Protein AF-A0A954H3Z0-F1 (afdb_monomer)

Foldseek 3Di:
DDEDQDPVCLVVLLVVLVPDPAAEAEDEQVCPPDHHDGDRDDPLSHQEYEYAPPHDPVVVVVCVVSNRHYHHDDPPDDDPPDDDDDPD

Nearest PDB structures (foldseek):
  7l6l-assembly1_E  TM=8.859E-01  e=2.497E-03  Escherichia coli K-12
  2k7f-assembly1_A  TM=5.360E-01  e=5.394E-01  Homo sapiens
  7u1a-assembly1_A  TM=5.669E-01  e=9.951E-01  Saccharomyces cerevisiae
  7u1p-assembly1_A  TM=5.831E-01  e=1.398E+00  Saccharomyces cerevisiae
  7tfh-assembly1_A  TM=4.312E-01  e=1.965E+00  Saccharomyces cerevisiae

Solvent-accessible surface area (backbone atoms only — not comparable to full-atom values): 5488 Å² total; per-residue (Å²): 91,43,51,38,76,54,68,86,49,38,64,60,52,42,52,50,58,72,71,43,96,71,38,71,46,80,49,57,36,84,59,65,95,55,81,47,86,30,79,50,47,61,55,84,70,42,49,33,37,39,27,36,81,73,49,52,70,70,56,53,49,55,38,52,78,70,69,32,46,76,46,73,47,68,100,76,70,76,85,81,82,74,75,77,78,78,94,123

Sequence (88 aa):
GLFNSNALLVETERQMIKAADRVTLVADSSKFGQRALSHLCPLDAVHDVVTDDGISDEWKQTLGTRGIRVEFVEAG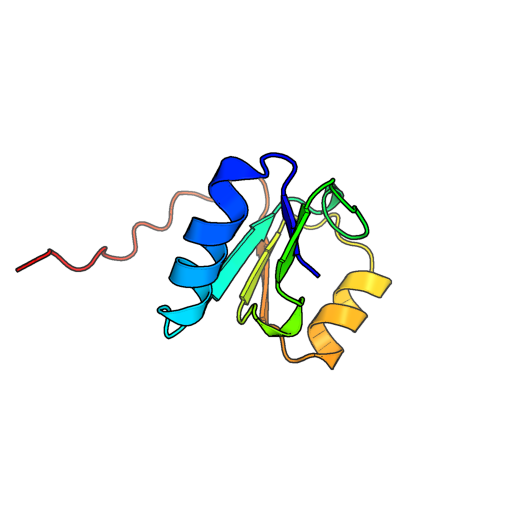AAPLVAGLPSDD

Mean predicted aligned error: 6.65 Å

Radius of gyration: 14.33 Å; Cα contacts (8 Å, |Δi|>4): 113; chains: 1; bounding box: 39×29×34 Å

Secondary structure (DSSP, 8-state):
-EEES-HHHHHHHHHHHHH-S--EEE--GGGTT---SEEEE-GGG-SEEEE-TT--HHHHHHHHHTT-EEEE--TTPPP----PPP--

pLDDT: mean 88.74, std 13.69, range [50.75, 97.5]

Structure (mmCIF, N/CA/C/O backbone):
data_AF-A0A954H3Z0-F1
#
_entry.id   AF-A0A954H3Z0-F1
#
loop_
_atom_site.group_PDB
_atom_site.id
_atom_site.type_symbol
_atom_site.label_atom_id
_atom_site.label_alt_id
_atom_site.label_comp_id
_atom_site.label_asym_id
_atom_site.label_entity_id
_atom_site.label_seq_id
_atom_site.pdbx_PDB_ins_code
_atom_site.Cartn_x
_atom_site.Cartn_y
_atom_site.Cartn_z
_atom_site.occupancy
_atom_site.B_iso_or_equiv
_atom_site.auth_seq_id
_atom_site.auth_comp_id
_atom_site.auth_asym_id
_atom_site.auth_atom_id
_atom_site.pdbx_PDB_model_num
ATOM 1 N N . GLY A 1 1 ? 3.530 -0.922 5.026 1.00 91.62 1 GLY A N 1
ATOM 2 C CA . GLY A 1 1 ? 2.424 -0.072 5.505 1.00 91.62 1 GLY A CA 1
ATOM 3 C C . GLY A 1 1 ? 2.496 1.260 4.799 1.00 91.62 1 GLY A C 1
ATOM 4 O O . GLY A 1 1 ? 3.502 1.519 4.149 1.00 91.62 1 GLY A O 1
ATOM 5 N N . LEU A 1 2 ? 1.455 2.073 4.920 1.00 95.50 2 LEU A N 1
ATOM 6 C CA . LEU A 1 2 ? 1.415 3.437 4.403 1.00 95.50 2 LEU A CA 1
ATOM 7 C C . LEU A 1 2 ? 1.993 4.408 5.434 1.00 95.50 2 LEU A C 1
ATOM 9 O O . LEU A 1 2 ? 1.806 4.230 6.640 1.00 95.50 2 LEU A O 1
ATOM 13 N N . PHE A 1 3 ? 2.698 5.432 4.959 1.00 95.56 3 PHE A N 1
ATOM 14 C CA . PHE A 1 3 ? 3.322 6.449 5.799 1.00 95.56 3 PHE A CA 1
ATOM 15 C C . PHE A 1 3 ? 3.079 7.842 5.219 1.00 95.56 3 PHE A C 1
ATOM 17 O O . PHE A 1 3 ? 3.084 8.013 4.004 1.00 95.56 3 PHE A O 1
ATOM 24 N N . ASN A 1 4 ? 2.928 8.834 6.094 1.00 92.62 4 ASN A N 1
ATOM 25 C CA . ASN A 1 4 ? 2.763 10.240 5.732 1.00 92.62 4 ASN A CA 1
ATOM 26 C C . ASN A 1 4 ? 3.838 11.082 6.447 1.00 92.62 4 ASN A C 1
ATOM 28 O O . ASN A 1 4 ? 4.258 10.760 7.563 1.00 92.62 4 ASN A O 1
ATOM 32 N N . SER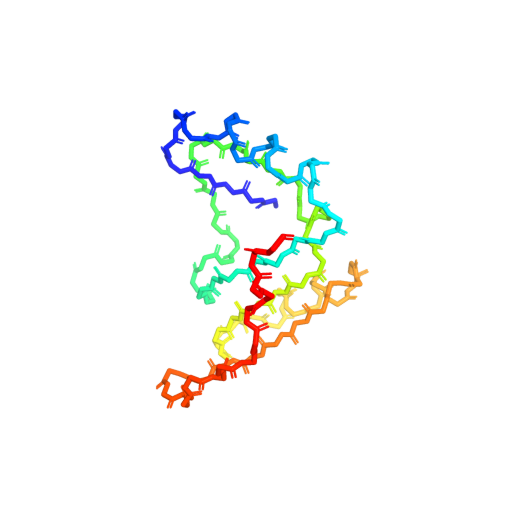 A 1 5 ? 4.330 12.138 5.798 1.00 92.19 5 SER A N 1
ATOM 33 C CA . SER A 1 5 ? 5.260 13.103 6.400 1.00 92.19 5 SER A CA 1
ATOM 34 C C . SER A 1 5 ? 4.541 14.185 7.209 1.00 92.19 5 SER A C 1
ATOM 36 O O . SER A 1 5 ? 5.162 14.820 8.059 1.00 92.19 5 SER A O 1
ATOM 38 N N . ASN A 1 6 ? 3.239 14.376 6.986 1.00 91.12 6 ASN A N 1
ATOM 39 C CA . ASN A 1 6 ? 2.421 15.343 7.698 1.00 91.12 6 ASN A CA 1
ATOM 40 C C . ASN A 1 6 ? 1.650 14.678 8.846 1.00 91.12 6 ASN A C 1
ATOM 42 O O . ASN A 1 6 ? 0.546 14.162 8.672 1.00 91.12 6 ASN A O 1
ATOM 46 N N . ALA A 1 7 ? 2.222 14.741 10.048 1.00 86.69 7 ALA A N 1
ATOM 47 C CA . ALA A 1 7 ? 1.627 14.168 11.253 1.00 86.69 7 ALA A CA 1
ATOM 48 C C . ALA A 1 7 ? 0.240 14.745 11.604 1.00 86.69 7 ALA A C 1
ATOM 50 O O . ALA A 1 7 ? -0.547 14.054 12.246 1.00 86.69 7 ALA A O 1
ATOM 51 N N . LEU A 1 8 ? -0.079 15.975 11.176 1.00 90.50 8 LEU A N 1
ATOM 52 C CA . LEU A 1 8 ? -1.371 16.607 11.468 1.00 90.50 8 LEU A CA 1
ATOM 53 C C . LEU A 1 8 ? -2.528 15.964 10.690 1.00 90.50 8 LEU A C 1
ATOM 55 O O . LEU A 1 8 ? -3.665 16.020 11.148 1.00 90.50 8 LEU A O 1
ATOM 59 N N . LEU A 1 9 ? -2.250 15.347 9.536 1.00 91.88 9 LEU A N 1
ATOM 60 C CA . LEU A 1 9 ? -3.274 14.724 8.687 1.00 91.88 9 LEU A CA 1
ATOM 61 C C . LEU A 1 9 ? -3.548 13.262 9.050 1.00 91.88 9 LEU A C 1
ATOM 63 O O . LEU A 1 9 ? -4.653 12.773 8.831 1.00 91.88 9 LEU A O 1
ATOM 67 N N . VAL A 1 10 ? -2.568 12.577 9.641 1.00 94.50 10 VAL A N 1
ATOM 68 C CA . VAL A 1 10 ? -2.588 11.118 9.839 1.00 94.50 10 VAL A CA 1
ATOM 69 C C . VAL A 1 10 ? -3.803 10.638 10.620 1.00 94.50 10 VAL A C 1
ATOM 71 O O . VAL A 1 10 ? -4.363 9.596 10.292 1.00 94.50 10 VAL A O 1
ATOM 74 N N . GLU A 1 11 ? -4.216 11.362 11.662 1.00 93.50 11 GLU A N 1
ATOM 75 C CA . GLU A 1 11 ? -5.368 10.925 12.453 1.00 93.50 11 GLU A CA 1
ATOM 76 C C . GLU A 1 11 ? -6.663 11.021 11.645 1.00 93.50 11 GLU A C 1
ATOM 78 O O . GLU A 1 11 ? -7.428 10.061 11.607 1.00 93.50 11 GLU A O 1
ATOM 83 N N . THR A 1 12 ? -6.867 12.117 10.916 1.00 95.94 12 THR A N 1
ATOM 84 C CA . THR A 1 12 ? -8.014 12.278 10.016 1.00 95.94 12 THR A CA 1
ATOM 85 C C . THR A 1 12 ? -8.021 11.205 8.929 1.00 95.94 12 THR A C 1
ATOM 87 O O . THR A 1 12 ? -9.033 10.536 8.736 1.00 95.94 12 THR A O 1
ATOM 90 N N . GLU A 1 13 ? -6.883 10.962 8.275 1.00 96.19 13 GLU A N 1
ATOM 91 C CA . GLU A 1 13 ? -6.747 9.932 7.238 1.00 96.19 13 GLU A CA 1
ATOM 92 C C . GLU A 1 13 ? -7.053 8.526 7.781 1.00 96.19 13 GLU A C 1
ATOM 94 O O . GLU A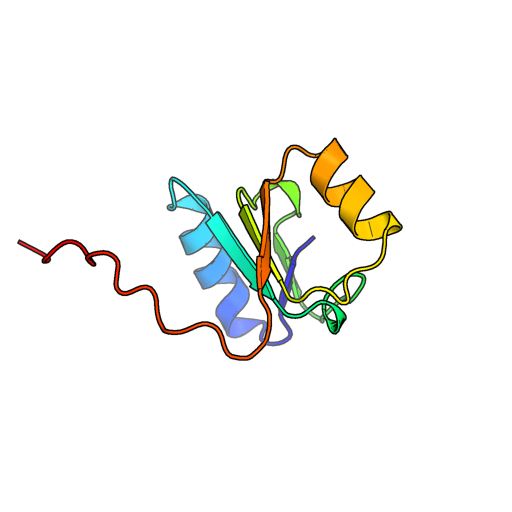 1 13 ? -7.716 7.732 7.116 1.00 96.19 13 GLU A O 1
ATOM 99 N N . ARG A 1 14 ? -6.647 8.208 9.020 1.00 96.38 14 ARG A N 1
ATOM 100 C CA . ARG A 1 14 ? -7.013 6.936 9.669 1.00 96.38 14 ARG A CA 1
ATOM 101 C C . ARG A 1 14 ? -8.511 6.800 9.874 1.00 96.38 14 ARG A C 1
ATOM 103 O O . ARG A 1 14 ? -9.033 5.700 9.708 1.00 96.38 14 ARG A O 1
ATOM 110 N N . GLN A 1 15 ? -9.191 7.872 10.269 1.00 96.81 15 GLN A N 1
ATOM 111 C CA . GLN A 1 15 ? -10.644 7.838 10.429 1.00 96.81 15 GLN A CA 1
ATOM 112 C C . GLN A 1 15 ? -11.340 7.683 9.073 1.00 96.81 15 GLN A C 1
ATOM 114 O O . GLN A 1 15 ? -12.264 6.883 8.967 1.00 96.81 15 GLN A O 1
ATOM 119 N N . MET A 1 16 ? -10.837 8.341 8.022 1.00 96.88 16 MET A N 1
ATOM 120 C CA . MET A 1 16 ? -11.327 8.152 6.651 1.00 96.88 16 MET A CA 1
ATOM 121 C C . MET A 1 16 ? -11.171 6.699 6.187 1.00 96.88 16 MET A C 1
ATOM 123 O O . MET A 1 16 ? -12.125 6.112 5.692 1.00 96.88 16 MET A O 1
ATOM 127 N N . ILE A 1 17 ? -10.002 6.089 6.413 1.00 96.75 17 ILE A N 1
ATOM 128 C CA . ILE A 1 17 ? -9.743 4.680 6.074 1.00 96.75 17 ILE A CA 1
ATOM 129 C C . ILE A 1 17 ? -10.699 3.744 6.821 1.00 96.75 17 ILE A C 1
ATOM 131 O O . ILE A 1 17 ? -11.217 2.808 6.226 1.00 96.75 17 ILE A O 1
ATOM 135 N N . LYS A 1 18 ? -10.944 3.984 8.116 1.00 96.38 18 LYS A N 1
ATOM 136 C CA . LYS A 1 18 ? -11.854 3.155 8.927 1.00 96.38 18 LYS A CA 1
ATOM 137 C C . LYS A 1 18 ? -13.316 3.268 8.500 1.00 96.38 18 LYS A C 1
ATOM 139 O O . LYS A 1 18 ? -14.062 2.316 8.695 1.00 96.38 18 LYS A O 1
ATOM 144 N N . ALA A 1 19 ? -13.724 4.432 8.004 1.00 97.50 19 ALA A N 1
ATOM 145 C CA . ALA A 1 19 ? -15.096 4.691 7.583 1.00 97.50 19 ALA A CA 1
ATOM 146 C C . ALA A 1 19 ? -15.383 4.233 6.144 1.00 97.50 19 ALA A C 1
ATOM 148 O O . ALA A 1 19 ? -16.544 4.164 5.756 1.00 97.50 19 ALA A O 1
ATOM 149 N N . ALA A 1 20 ? -14.348 3.956 5.349 1.00 97.06 20 ALA A N 1
ATOM 150 C CA . ALA A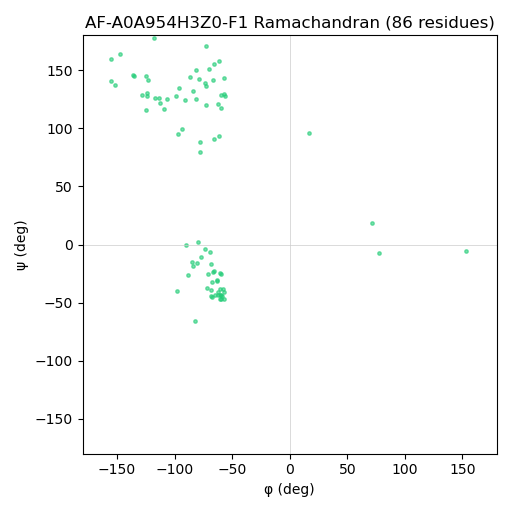 1 20 ? -14.498 3.580 3.953 1.00 97.06 20 ALA A CA 1
ATOM 151 C C . ALA A 1 20 ? -14.776 2.078 3.796 1.00 97.06 20 ALA A C 1
ATOM 153 O O . ALA A 1 20 ? -14.027 1.245 4.301 1.00 97.06 20 ALA A O 1
ATOM 154 N N . ASP A 1 21 ? -15.784 1.734 2.990 1.00 97.00 21 ASP A N 1
ATOM 155 C CA . ASP A 1 21 ? -16.030 0.346 2.570 1.00 97.00 21 ASP A CA 1
ATOM 156 C C . ASP A 1 21 ? -14.908 -0.199 1.672 1.00 97.00 21 ASP A C 1
ATOM 158 O O . ASP A 1 21 ? -14.724 -1.408 1.537 1.00 97.00 21 ASP A O 1
ATOM 162 N N . ARG A 1 22 ? -14.173 0.701 1.009 1.00 95.69 22 ARG A N 1
ATOM 163 C CA . ARG A 1 22 ? -13.109 0.366 0.066 1.00 95.69 22 ARG A CA 1
ATOM 164 C C . ARG A 1 22 ? -12.057 1.467 0.026 1.00 95.69 22 ARG A C 1
ATOM 166 O O . ARG A 1 22 ? -12.375 2.649 -0.025 1.00 95.69 22 ARG A O 1
ATOM 173 N N . VAL A 1 23 ? -10.792 1.061 0.005 1.00 97.12 23 VAL A N 1
ATOM 174 C CA . VA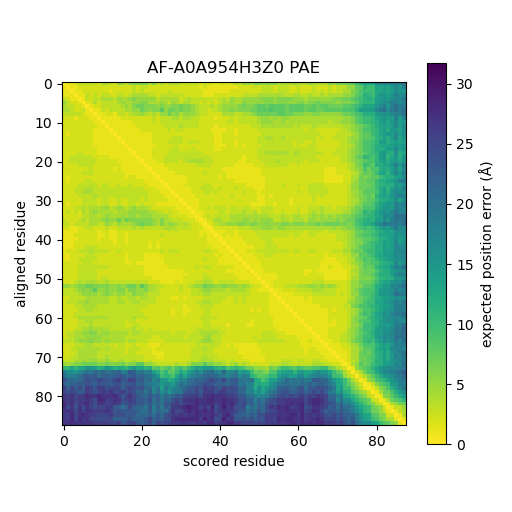L A 1 23 ? -9.621 1.947 0.052 1.00 97.12 23 VAL A CA 1
ATOM 175 C C . VAL A 1 23 ? -8.727 1.654 -1.145 1.00 97.12 23 VAL A C 1
ATOM 177 O O . VAL A 1 23 ? -8.156 0.565 -1.233 1.00 97.12 23 VAL A O 1
ATOM 180 N N . THR A 1 24 ? -8.582 2.640 -2.028 1.00 96.81 24 THR A N 1
ATOM 181 C CA . THR A 1 24 ? -7.684 2.587 -3.189 1.00 96.81 24 THR A CA 1
ATOM 182 C C . THR A 1 24 ? -6.468 3.474 -2.943 1.00 96.81 24 THR A C 1
ATOM 184 O O . THR A 1 24 ? -6.610 4.664 -2.667 1.00 96.81 24 THR A O 1
ATOM 187 N N . LEU A 1 25 ? -5.269 2.907 -3.056 1.00 96.25 25 LEU A N 1
ATOM 188 C CA . LEU A 1 25 ? -4.010 3.640 -3.022 1.00 96.25 25 LEU A CA 1
ATOM 189 C C . LEU A 1 25 ? -3.614 4.044 -4.439 1.00 96.25 25 LEU A C 1
ATOM 191 O O . LEU A 1 25 ? -3.422 3.183 -5.288 1.00 96.25 25 LEU A O 1
ATOM 195 N N . VAL A 1 26 ? -3.405 5.335 -4.667 1.00 95.50 26 VAL A N 1
ATOM 196 C CA . VAL A 1 26 ? -2.782 5.834 -5.897 1.00 95.50 26 VAL A CA 1
ATOM 197 C C . VAL A 1 26 ? -1.392 6.344 -5.546 1.00 95.50 26 VAL A C 1
ATOM 199 O O . VAL A 1 26 ? -1.261 7.266 -4.739 1.00 95.50 26 VAL A O 1
ATOM 202 N N . ALA A 1 27 ? -0.354 5.721 -6.098 1.00 93.56 27 ALA A N 1
ATOM 203 C CA . ALA A 1 27 ? 1.029 6.096 -5.827 1.00 93.56 27 ALA A CA 1
ATOM 204 C C . ALA A 1 27 ? 1.953 5.677 -6.971 1.00 93.56 27 ALA A C 1
ATOM 206 O O . ALA A 1 27 ? 1.826 4.577 -7.501 1.00 93.56 27 ALA A O 1
ATOM 207 N N . ASP A 1 28 ? 2.922 6.526 -7.306 1.00 94.12 28 ASP A N 1
ATOM 208 C CA . ASP A 1 28 ? 3.997 6.156 -8.223 1.00 94.12 28 ASP A CA 1
ATOM 209 C C . ASP A 1 28 ? 4.894 5.054 -7.620 1.00 94.12 28 ASP A C 1
ATOM 211 O O . ASP A 1 28 ? 4.983 4.885 -6.394 1.00 94.12 28 ASP A O 1
ATOM 215 N N . SER A 1 29 ? 5.564 4.292 -8.480 1.00 95.06 29 SER A N 1
ATOM 216 C CA . SER A 1 29 ? 6.393 3.149 -8.094 1.00 95.06 29 SER A CA 1
ATOM 217 C C . SER A 1 29 ? 7.553 3.525 -7.167 1.00 95.06 29 SER A C 1
ATOM 219 O O . SER A 1 29 ? 7.985 2.706 -6.350 1.00 95.06 29 SER A O 1
ATOM 221 N N . SER A 1 30 ? 8.018 4.780 -7.202 1.00 94.56 30 SER A N 1
ATOM 222 C CA . SER A 1 30 ? 9.105 5.256 -6.338 1.00 94.56 30 SER A CA 1
ATOM 223 C C . SER A 1 30 ? 8.708 5.336 -4.856 1.00 94.56 30 SER A C 1
ATOM 225 O O . SER A 1 30 ? 9.579 5.391 -3.983 1.00 94.56 30 SER A O 1
ATOM 227 N N . LYS A 1 31 ? 7.404 5.310 -4.538 1.00 94.19 31 LYS A N 1
ATOM 228 C CA . LYS A 1 31 ? 6.891 5.334 -3.155 1.00 94.19 31 LYS A CA 1
ATOM 229 C C . LYS A 1 31 ? 6.925 3.978 -2.457 1.00 94.19 31 LYS A C 1
ATOM 231 O O . LYS A 1 31 ? 6.832 3.925 -1.228 1.00 94.19 31 LYS A O 1
ATOM 236 N N . PHE A 1 32 ? 7.075 2.883 -3.192 1.00 95.00 32 PHE A N 1
ATOM 237 C CA . PHE A 1 32 ? 7.109 1.548 -2.604 1.00 95.00 32 PHE A CA 1
ATOM 238 C C . PHE A 1 32 ? 8.437 1.307 -1.875 1.00 95.00 32 PHE A C 1
ATOM 240 O O . PHE A 1 32 ? 9.505 1.735 -2.306 1.00 95.00 32 PHE A O 1
ATOM 247 N N . GLY A 1 33 ? 8.373 0.664 -0.705 1.00 93.56 33 GLY A N 1
ATOM 248 C CA . GLY A 1 33 ? 9.536 0.475 0.176 1.00 93.56 33 GLY A CA 1
ATOM 249 C C . GLY A 1 33 ? 9.929 1.703 0.998 1.00 93.56 33 GLY A C 1
ATOM 250 O O . GLY A 1 33 ? 10.754 1.586 1.904 1.00 93.56 33 GLY A O 1
ATOM 251 N N . GLN A 1 34 ? 9.312 2.858 0.748 1.00 93.44 34 GLN A N 1
ATOM 252 C CA . GLN A 1 34 ? 9.620 4.083 1.471 1.00 93.44 34 GLN A CA 1
ATOM 253 C C . GLN A 1 34 ? 8.902 4.144 2.819 1.00 93.44 34 GLN A C 1
ATOM 255 O O . GLN A 1 34 ? 7.803 3.617 3.016 1.00 93.44 34 GLN A O 1
ATOM 260 N N . ARG A 1 35 ? 9.536 4.828 3.771 1.00 93.06 35 ARG A N 1
ATOM 261 C CA . ARG A 1 35 ? 8.969 5.138 5.086 1.00 93.06 35 ARG A CA 1
ATOM 262 C C . ARG A 1 35 ? 8.998 6.646 5.282 1.00 93.06 35 ARG A C 1
ATOM 264 O O . ARG A 1 35 ? 9.969 7.299 4.916 1.00 93.06 35 ARG A O 1
ATOM 271 N N . ALA A 1 36 ? 7.951 7.178 5.898 1.00 91.12 36 ALA A N 1
ATOM 272 C CA . ALA A 1 36 ? 7.890 8.566 6.342 1.00 91.12 36 ALA A CA 1
ATOM 273 C C . ALA A 1 36 ? 7.731 8.629 7.868 1.00 91.12 36 ALA A C 1
ATOM 275 O O . ALA A 1 36 ? 7.655 7.597 8.541 1.00 91.12 36 ALA A O 1
ATOM 276 N N . LEU A 1 37 ? 7.709 9.849 8.407 1.00 91.81 37 LEU 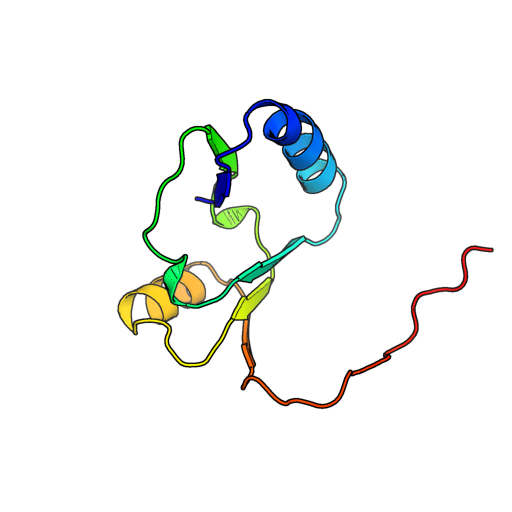A N 1
ATOM 277 C CA . LEU A 1 37 ? 7.746 10.109 9.846 1.00 91.81 37 LEU A CA 1
ATOM 278 C C . LEU A 1 37 ? 6.593 9.440 10.605 1.00 91.81 37 LEU A C 1
ATOM 280 O O . LEU A 1 37 ? 6.788 8.940 11.712 1.00 91.81 37 LEU A O 1
ATOM 284 N N . SER A 1 38 ? 5.398 9.417 10.018 1.00 94.00 38 SER A N 1
ATOM 285 C CA . SER A 1 38 ? 4.197 8.915 10.674 1.00 94.00 38 SER A CA 1
ATOM 286 C C . SER A 1 38 ? 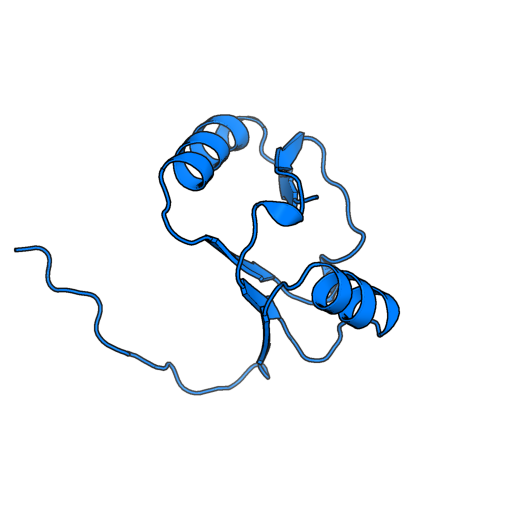3.640 7.696 9.953 1.00 94.00 38 SER A C 1
ATOM 288 O O . SER A 1 38 ? 3.369 7.727 8.755 1.00 94.00 38 SER A O 1
ATOM 290 N N . HIS A 1 39 ? 3.445 6.607 10.696 1.00 95.19 39 HIS A N 1
ATOM 291 C CA . HIS A 1 39 ? 2.765 5.417 10.192 1.00 95.19 39 HIS A CA 1
ATOM 292 C C . HIS A 1 39 ? 1.268 5.699 10.055 1.00 95.19 39 HIS A C 1
ATOM 294 O O . HIS A 1 39 ? 0.615 5.993 11.054 1.00 95.19 39 HIS A O 1
ATOM 300 N N . LEU A 1 40 ? 0.718 5.590 8.849 1.00 95.81 40 LEU A N 1
ATOM 301 C CA . LEU A 1 40 ? -0.700 5.814 8.589 1.00 95.81 40 LEU A CA 1
ATOM 302 C C . LEU A 1 40 ? -1.509 4.555 8.925 1.00 95.81 40 LEU A C 1
ATOM 304 O O . LEU A 1 40 ? -2.262 4.547 9.901 1.00 95.81 40 LEU A O 1
ATOM 308 N N . CYS A 1 41 ? -1.294 3.474 8.175 1.00 96.12 41 CYS A N 1
ATOM 309 C CA . CYS A 1 41 ? -2.017 2.208 8.309 1.00 96.12 41 CYS A CA 1
ATOM 310 C C . CYS A 1 41 ? -1.181 1.025 7.767 1.00 96.12 41 CYS A C 1
ATOM 312 O O . CYS A 1 41 ? -0.228 1.229 7.004 1.00 96.12 41 CYS A O 1
ATOM 314 N N . PRO A 1 42 ? -1.483 -0.228 8.164 1.00 95.88 42 PRO A N 1
ATOM 315 C CA . PRO A 1 42 ? -0.876 -1.397 7.533 1.00 95.88 42 PRO A CA 1
ATOM 316 C C . PRO A 1 42 ? -1.235 -1.454 6.042 1.00 95.88 42 PRO A C 1
ATOM 318 O O . PRO A 1 42 ? -2.231 -0.886 5.609 1.00 95.88 42 PRO A O 1
ATOM 321 N N . LEU A 1 43 ? -0.424 -2.163 5.253 1.00 95.50 43 LEU A N 1
ATOM 322 C CA . LEU A 1 43 ? -0.686 -2.311 3.816 1.00 95.50 43 LEU A CA 1
ATOM 323 C C . LEU A 1 43 ? -2.010 -3.046 3.552 1.00 95.50 43 LEU A C 1
ATOM 325 O O . LEU A 1 43 ? -2.699 -2.728 2.596 1.00 95.50 43 LEU A O 1
ATOM 329 N N . ASP A 1 44 ? -2.393 -3.951 4.453 1.00 94.44 44 ASP A N 1
ATOM 330 C CA . ASP A 1 44 ? -3.619 -4.755 4.360 1.00 94.44 44 ASP A CA 1
ATOM 331 C C . ASP A 1 44 ? -4.907 -3.933 4.548 1.00 94.44 44 ASP A C 1
ATOM 333 O O . ASP A 1 44 ? -6.000 -4.457 4.377 1.00 94.44 44 ASP A O 1
ATOM 337 N N . ALA A 1 45 ? -4.800 -2.645 4.897 1.00 96.00 45 ALA A N 1
ATOM 338 C CA . ALA A 1 45 ? -5.939 -1.726 4.877 1.00 96.00 45 ALA A CA 1
ATOM 339 C C . ALA A 1 45 ? -6.301 -1.257 3.451 1.00 96.00 45 ALA A C 1
ATOM 341 O O . ALA A 1 45 ? -7.331 -0.614 3.261 1.00 96.00 45 ALA A O 1
ATOM 342 N N . VAL A 1 46 ? -5.448 -1.532 2.458 1.00 96.69 46 VAL A N 1
ATOM 343 C CA . VAL A 1 46 ? -5.640 -1.162 1.051 1.00 96.69 46 VAL A CA 1
ATOM 344 C C . VAL A 1 46 ? -6.251 -2.333 0.291 1.00 96.69 46 VAL A C 1
ATOM 346 O O . VAL A 1 46 ? -5.796 -3.465 0.413 1.00 96.69 46 VAL A O 1
ATOM 349 N N . HIS A 1 47 ? -7.257 -2.041 -0.528 1.00 96.81 47 HIS A N 1
ATOM 350 C CA . HIS A 1 47 ? -7.965 -3.027 -1.345 1.00 96.81 47 HIS A CA 1
ATOM 351 C C . HIS A 1 47 ? -7.423 -3.047 -2.777 1.00 96.81 47 HIS A C 1
ATOM 353 O O . HIS A 1 47 ? -7.262 -4.106 -3.386 1.00 96.81 47 HIS A O 1
ATOM 359 N N . ASP A 1 48 ? -7.127 -1.860 -3.305 1.00 97.06 48 ASP A N 1
ATOM 360 C CA . ASP A 1 48 ? -6.692 -1.654 -4.678 1.00 97.06 48 ASP A CA 1
ATOM 361 C C . ASP A 1 48 ? -5.510 -0.685 -4.719 1.00 97.06 48 ASP A C 1
ATOM 363 O O . ASP A 1 48 ? -5.443 0.264 -3.938 1.00 97.06 48 ASP A O 1
ATOM 367 N N . VAL A 1 49 ? -4.583 -0.909 -5.641 1.00 96.81 49 VAL A N 1
ATOM 368 C CA . VAL A 1 49 ? -3.422 -0.058 -5.895 1.00 96.81 49 VAL A CA 1
ATOM 369 C C . VAL A 1 49 ? -3.434 0.348 -7.358 1.00 96.81 49 VAL A C 1
ATOM 371 O O . VAL A 1 49 ? -3.520 -0.507 -8.231 1.00 96.81 49 VAL A O 1
ATOM 374 N N . VAL A 1 50 ? -3.291 1.641 -7.617 1.00 96.06 50 VAL A N 1
ATOM 375 C CA . VAL A 1 50 ? -3.035 2.200 -8.943 1.00 96.06 50 VAL A CA 1
ATOM 376 C C . VAL A 1 50 ? -1.632 2.790 -8.924 1.00 96.06 50 VAL A C 1
ATOM 378 O O . VAL A 1 50 ? -1.325 3.643 -8.086 1.00 96.06 50 VAL A O 1
ATOM 381 N N . THR A 1 51 ? -0.765 2.313 -9.809 1.00 95.56 51 THR A N 1
ATOM 382 C CA . THR A 1 51 ? 0.646 2.714 -9.853 1.00 95.56 51 THR A CA 1
ATOM 383 C C . THR A 1 51 ? 1.176 2.713 -11.282 1.00 95.56 51 THR A C 1
ATOM 385 O O . THR A 1 51 ? 0.537 2.165 -12.175 1.00 95.56 51 THR A O 1
ATOM 388 N N . ASP A 1 52 ? 2.315 3.354 -11.525 1.00 93.94 52 ASP A N 1
ATOM 389 C CA . ASP A 1 52 ? 2.997 3.240 -12.815 1.00 93.94 52 ASP A CA 1
ATOM 390 C C . ASP A 1 52 ? 3.663 1.863 -12.988 1.00 93.94 52 ASP A C 1
ATOM 392 O O . ASP A 1 52 ? 3.736 1.041 -12.071 1.00 93.94 52 ASP A O 1
ATOM 396 N N . ASP A 1 53 ? 4.143 1.587 -14.194 1.00 89.62 53 ASP A N 1
ATOM 397 C CA . ASP A 1 53 ? 4.748 0.314 -14.581 1.00 89.62 53 ASP A CA 1
ATOM 398 C C . ASP A 1 53 ? 6.159 0.079 -14.000 1.00 89.62 53 ASP A C 1
ATOM 400 O O . ASP A 1 53 ? 6.708 -1.018 -14.138 1.00 89.62 53 ASP A O 1
ATOM 404 N N . GLY A 1 54 ? 6.726 1.054 -13.280 1.00 92.88 54 GLY A N 1
ATOM 405 C CA . GLY A 1 54 ? 8.067 1.000 -12.694 1.00 92.88 54 GLY A CA 1
ATOM 406 C C . GLY A 1 54 ? 8.195 0.208 -11.387 1.00 92.88 54 GLY A C 1
ATOM 407 O O . GLY A 1 54 ? 9.282 0.158 -10.804 1.00 92.88 54 GLY A O 1
ATOM 408 N N . ILE A 1 55 ? 7.120 -0.407 -10.880 1.00 94.31 55 ILE A N 1
ATOM 409 C CA . ILE A 1 55 ? 7.159 -1.141 -9.605 1.00 94.31 55 ILE A CA 1
ATOM 410 C C . ILE A 1 55 ? 8.053 -2.395 -9.695 1.00 94.31 55 ILE A C 1
ATOM 412 O O . ILE A 1 55 ? 8.036 -3.130 -10.687 1.00 94.31 55 ILE A O 1
ATOM 416 N N . SER A 1 56 ? 8.808 -2.690 -8.630 1.00 95.12 56 SER A N 1
ATOM 417 C CA . SER A 1 56 ? 9.665 -3.882 -8.590 1.00 95.12 56 SER A CA 1
ATOM 418 C C . SER A 1 56 ? 8.856 -5.180 -8.508 1.00 95.12 56 SER A C 1
ATOM 420 O O . SER A 1 56 ? 7.773 -5.224 -7.922 1.00 95.12 56 SER A O 1
ATOM 422 N N . ASP A 1 57 ? 9.409 -6.275 -9.035 1.00 95.31 57 ASP A N 1
ATOM 423 C CA . ASP A 1 57 ? 8.745 -7.587 -9.000 1.00 95.31 57 ASP A CA 1
ATOM 424 C C . ASP A 1 57 ? 8.538 -8.115 -7.570 1.00 95.31 57 ASP A C 1
ATOM 426 O O . ASP A 1 57 ? 7.528 -8.759 -7.290 1.00 95.31 57 ASP A O 1
ATOM 430 N N . GLU A 1 58 ? 9.435 -7.772 -6.639 1.00 96.44 58 GLU A N 1
ATOM 431 C CA . GLU A 1 58 ? 9.266 -8.049 -5.206 1.00 96.44 58 GLU A CA 1
ATOM 432 C C . GLU A 1 58 ? 7.988 -7.396 -4.657 1.00 96.44 58 GLU A C 1
ATOM 434 O O . GLU A 1 58 ? 7.206 -8.024 -3.935 1.00 96.44 58 GLU A O 1
ATOM 439 N N . TRP A 1 59 ? 7.735 -6.139 -5.029 1.00 95.62 59 TRP A N 1
ATOM 440 C CA . TRP A 1 59 ? 6.530 -5.432 -4.616 1.00 95.62 59 TRP A CA 1
ATOM 441 C C . TRP A 1 59 ? 5.281 -5.959 -5.321 1.00 95.62 59 TRP A C 1
ATOM 443 O O . TRP A 1 59 ? 4.260 -6.129 -4.653 1.00 95.62 59 TRP A O 1
ATOM 453 N N . LYS A 1 60 ? 5.357 -6.326 -6.609 1.00 94.88 60 LYS A N 1
ATOM 454 C CA . LYS A 1 60 ? 4.253 -7.016 -7.310 1.00 94.88 60 LYS A CA 1
ATOM 455 C C . LYS A 1 60 ? 3.868 -8.307 -6.591 1.00 94.88 60 LYS A C 1
ATOM 457 O O . LYS A 1 60 ? 2.689 -8.544 -6.333 1.00 94.88 60 LYS A O 1
ATOM 462 N N . GLN A 1 61 ? 4.856 -9.118 -6.212 1.00 95.94 61 GLN A N 1
ATOM 463 C CA . GLN A 1 61 ? 4.630 -10.357 -5.473 1.00 95.94 61 GLN A CA 1
ATOM 464 C C . GLN A 1 61 ? 4.048 -10.083 -4.082 1.00 95.94 61 GLN A C 1
ATOM 466 O O . GLN A 1 61 ? 3.097 -10.743 -3.664 1.00 95.94 61 GLN A O 1
ATOM 471 N N . THR A 1 62 ? 4.569 -9.083 -3.373 1.00 95.44 62 THR A N 1
ATOM 472 C CA . THR A 1 62 ? 4.067 -8.687 -2.051 1.00 95.44 62 THR A CA 1
ATOM 473 C C . THR A 1 62 ? 2.600 -8.256 -2.102 1.00 95.44 62 THR A C 1
ATOM 475 O O . THR A 1 62 ? 1.817 -8.663 -1.247 1.00 95.44 62 THR A O 1
ATOM 478 N N . LEU A 1 63 ? 2.207 -7.465 -3.102 1.00 95.00 63 LEU A N 1
ATOM 479 C CA . LEU A 1 63 ? 0.817 -7.042 -3.292 1.00 95.00 63 LEU A CA 1
ATOM 480 C C . LEU A 1 63 ? -0.075 -8.231 -3.675 1.00 95.00 63 LEU A C 1
ATOM 482 O O . LEU A 1 63 ? -1.122 -8.438 -3.060 1.00 95.00 63 LEU A O 1
ATOM 486 N N . GLY A 1 64 ? 0.382 -9.067 -4.613 1.00 94.12 64 GLY A N 1
ATOM 487 C CA . GLY A 1 64 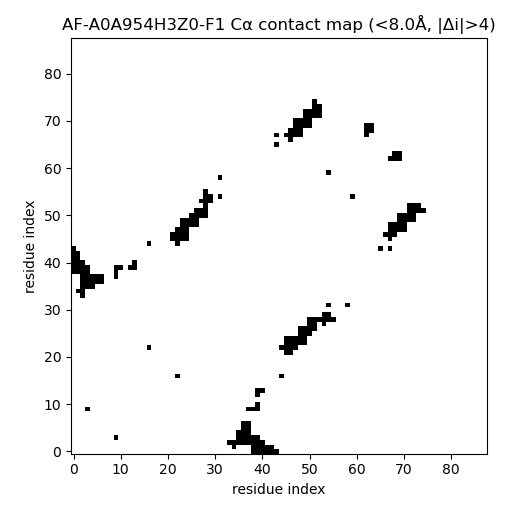? -0.354 -10.248 -5.065 1.00 94.12 64 GLY A CA 1
ATOM 488 C C . GLY A 1 64 ? -0.586 -11.283 -3.960 1.00 94.12 64 GLY A C 1
ATOM 489 O O . GLY A 1 64 ? -1.699 -11.776 -3.799 1.00 94.12 64 GLY A O 1
ATOM 490 N N . THR A 1 65 ? 0.427 -11.571 -3.138 1.00 96.19 65 THR A N 1
ATOM 491 C CA . THR A 1 65 ? 0.301 -12.506 -1.999 1.00 96.19 65 THR A CA 1
ATOM 492 C C . THR A 1 65 ? -0.650 -12.015 -0.907 1.00 96.19 65 THR A C 1
ATOM 494 O O . THR A 1 65 ? -1.198 -12.829 -0.168 1.00 96.19 65 THR A O 1
ATOM 497 N N . ARG A 1 66 ? -0.881 -10.701 -0.821 1.00 94.94 66 ARG A N 1
ATOM 498 C CA . ARG A 1 66 ? -1.832 -10.076 0.112 1.00 94.94 66 ARG A CA 1
ATOM 499 C C . ARG A 1 66 ? -3.240 -9.930 -0.466 1.00 94.94 66 ARG A C 1
ATOM 501 O O . ARG A 1 66 ? -4.123 -9.439 0.226 1.00 94.94 66 ARG A O 1
ATOM 508 N N . GLY A 1 67 ? -3.462 -10.350 -1.714 1.00 94.88 67 GLY A N 1
ATOM 509 C CA . GLY A 1 67 ? -4.758 -10.235 -2.385 1.00 94.88 67 GLY A CA 1
ATOM 510 C C . GLY A 1 67 ? -5.135 -8.803 -2.774 1.00 94.88 67 GLY A C 1
ATOM 511 O O . GLY A 1 67 ? -6.307 -8.533 -3.025 1.00 94.88 67 GLY A O 1
ATOM 512 N N . ILE A 1 68 ? -4.162 -7.889 -2.829 1.00 96.62 68 ILE A N 1
ATOM 513 C CA . ILE A 1 68 ? -4.384 -6.496 -3.220 1.00 96.62 68 ILE A CA 1
ATOM 514 C C . ILE A 1 68 ? -4.426 -6.430 -4.747 1.00 96.62 68 ILE A C 1
ATOM 516 O O . ILE A 1 68 ? -3.490 -6.876 -5.416 1.00 96.62 68 ILE A O 1
ATOM 520 N N . ARG A 1 69 ? -5.507 -5.881 -5.312 1.00 95.31 69 ARG A N 1
ATOM 521 C CA . ARG A 1 69 ? -5.610 -5.689 -6.768 1.00 95.31 69 ARG A CA 1
ATOM 522 C C . ARG A 1 69 ? -4.687 -4.558 -7.200 1.00 95.31 69 ARG A C 1
ATOM 524 O O . ARG A 1 69 ? -4.654 -3.524 -6.544 1.00 95.31 69 ARG A O 1
ATOM 531 N N . VAL A 1 70 ? -3.958 -4.746 -8.296 1.00 95.06 70 VAL A N 1
ATOM 532 C CA . VAL A 1 70 ? -3.016 -3.745 -8.810 1.00 95.06 70 VAL A CA 1
ATOM 533 C C . VAL A 1 70 ? -3.364 -3.408 -10.252 1.00 95.06 70 VAL A C 1
ATOM 535 O O . VAL A 1 70 ? -3.493 -4.307 -11.082 1.00 95.06 70 VAL A O 1
ATOM 538 N N . GLU A 1 71 ? -3.503 -2.119 -10.532 1.00 94.56 71 GLU A N 1
ATOM 539 C CA . GLU A 1 71 ? -3.685 -1.548 -11.861 1.00 94.56 71 GLU A CA 1
ATOM 540 C C . GLU A 1 71 ? -2.451 -0.715 -12.223 1.00 94.56 71 GLU A C 1
ATOM 542 O O . GLU A 1 71 ? -2.035 0.162 -11.461 1.00 94.56 71 GLU A O 1
ATOM 547 N N . PHE A 1 72 ? -1.858 -1.016 -13.379 1.00 93.06 72 PHE A N 1
ATOM 548 C CA . PHE A 1 72 ? -0.696 -0.304 -13.904 1.00 93.06 72 PHE A CA 1
ATOM 549 C C . PHE A 1 72 ? -1.133 0.730 -14.936 1.00 93.06 72 PHE A C 1
ATOM 551 O O . PHE A 1 72 ? -1.854 0.386 -15.873 1.00 93.06 72 PHE A O 1
ATOM 558 N N . VAL A 1 73 ? -0.698 1.979 -14.770 1.00 90.56 73 VAL A N 1
ATOM 559 C CA . VAL A 1 73 ? -1.112 3.101 -15.621 1.00 90.56 73 VAL A CA 1
ATOM 560 C C . VAL A 1 73 ? 0.106 3.845 -16.158 1.00 90.56 73 VAL A C 1
ATOM 562 O O . VAL A 1 73 ? 0.968 4.276 -15.398 1.00 90.56 73 VAL A O 1
ATOM 565 N N . GLU A 1 74 ? 0.149 4.052 -17.473 1.00 82.00 74 GLU A N 1
ATOM 566 C CA . GLU A 1 74 ? 1.135 4.930 -18.106 1.00 82.00 74 GLU A CA 1
ATOM 567 C C . GLU A 1 74 ? 0.731 6.406 -17.954 1.00 82.00 74 GLU A C 1
ATOM 569 O O . GLU A 1 74 ? -0.447 6.772 -18.059 1.00 82.00 74 GLU A O 1
ATOM 574 N N . ALA A 1 75 ? 1.717 7.285 -17.749 1.00 65.31 75 ALA A N 1
ATOM 575 C CA . ALA A 1 75 ? 1.505 8.728 -17.682 1.00 65.31 75 ALA A CA 1
ATOM 576 C C . ALA A 1 75 ? 1.041 9.273 -19.050 1.00 65.31 75 ALA A C 1
ATOM 578 O O . ALA A 1 75 ? 1.849 9.633 -19.903 1.00 65.31 75 ALA A O 1
ATOM 579 N N . GLY A 1 76 ? -0.277 9.312 -19.266 1.00 64.00 76 GLY A N 1
ATOM 580 C CA . GLY A 1 76 ? -0.891 9.748 -20.526 1.00 64.00 76 GLY A CA 1
ATOM 581 C C . GLY A 1 76 ? -2.272 9.156 -20.824 1.00 64.00 76 GLY A C 1
ATOM 582 O O . GLY A 1 76 ? -2.900 9.565 -21.800 1.00 64.00 76 GLY A O 1
ATOM 583 N N . ALA A 1 77 ? -2.768 8.222 -20.005 1.00 59.19 77 ALA A N 1
ATOM 584 C CA . ALA A 1 77 ? -4.115 7.680 -20.167 1.00 59.19 77 ALA A CA 1
ATOM 585 C C . ALA A 1 77 ? -5.181 8.791 -20.066 1.00 59.19 77 ALA A C 1
ATOM 587 O O . ALA A 1 77 ? -5.185 9.595 -19.131 1.00 59.19 77 ALA A O 1
ATOM 588 N N . ALA A 1 78 ? -6.083 8.848 -21.052 1.00 57.41 78 ALA A N 1
ATOM 589 C CA . ALA A 1 78 ? -7.200 9.789 -21.067 1.00 57.41 78 ALA A CA 1
ATOM 590 C C . ALA A 1 78 ? -8.063 9.624 -19.798 1.00 57.41 78 ALA A C 1
ATOM 592 O O . ALA A 1 78 ? -8.246 8.494 -19.339 1.00 57.41 78 ALA A O 1
ATOM 593 N N . PRO A 1 79 ? -8.613 10.712 -19.224 1.00 56.84 79 PRO A N 1
ATOM 594 C CA . PRO A 1 79 ? -9.365 10.624 -17.981 1.00 56.84 79 PRO A CA 1
ATOM 595 C C . PRO A 1 79 ? -10.596 9.736 -18.168 1.00 56.84 79 PRO A C 1
ATOM 597 O O . PRO A 1 79 ? -11.471 10.023 -18.987 1.00 56.84 79 PRO A O 1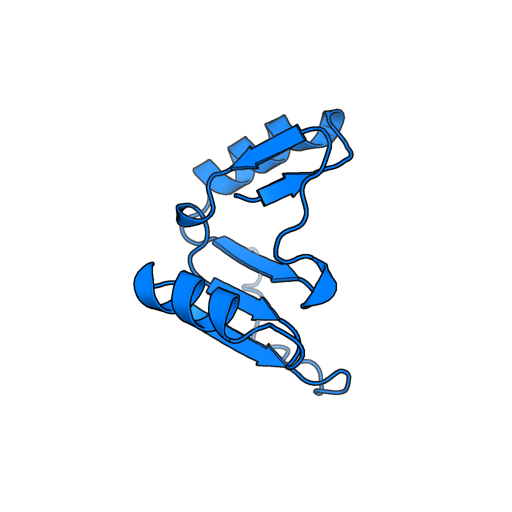
ATOM 600 N N . LEU A 1 80 ? -10.679 8.666 -17.377 1.00 63.91 80 LEU A N 1
ATOM 601 C CA . LEU A 1 80 ? -11.883 7.854 -17.262 1.00 63.91 80 LEU A CA 1
ATOM 602 C C . LEU A 1 80 ? -12.859 8.602 -16.344 1.00 63.91 80 LEU A C 1
ATOM 604 O O . LEU A 1 80 ? -12.855 8.433 -15.128 1.00 63.91 80 LEU A O 1
ATOM 608 N N . VAL A 1 81 ? -13.685 9.477 -16.919 1.00 57.78 81 VAL A N 1
ATOM 609 C CA . VAL A 1 81 ? -14.823 10.059 -16.193 1.00 57.78 81 VAL A CA 1
ATOM 610 C C . VAL A 1 81 ? -15.934 9.009 -16.157 1.00 57.78 81 VAL A C 1
ATOM 612 O O . VAL A 1 81 ? -16.859 9.031 -16.964 1.00 57.78 81 VAL A O 1
ATOM 615 N N . ALA A 1 82 ? -15.822 8.046 -15.245 1.00 52.66 82 ALA A N 1
ATOM 616 C CA . ALA A 1 82 ? -16.922 7.155 -14.900 1.00 52.66 82 ALA A CA 1
ATOM 617 C C . ALA A 1 82 ? -17.660 7.751 -13.695 1.00 52.66 82 ALA A C 1
ATOM 619 O O . ALA A 1 82 ? -17.186 7.647 -12.570 1.00 52.66 82 ALA A O 1
ATOM 620 N N . GLY A 1 83 ? -18.775 8.428 -13.991 1.00 53.94 83 GLY A N 1
ATOM 621 C CA . GLY A 1 83 ? -19.832 8.891 -13.084 1.00 53.94 83 GLY A CA 1
ATOM 622 C C . GLY A 1 83 ? -19.500 8.941 -11.593 1.00 53.94 83 GLY A C 1
ATOM 623 O O . GLY A 1 83 ? -19.697 7.957 -10.883 1.00 53.94 83 GLY A O 1
ATOM 624 N N . LEU A 1 84 ? -19.108 10.121 -11.107 1.00 52.69 84 LEU A N 1
ATOM 625 C CA . LEU A 1 84 ? -19.361 10.456 -9.708 1.00 52.69 84 LEU A CA 1
ATOM 626 C C . LEU A 1 84 ? -20.880 10.347 -9.485 1.00 52.69 84 LEU A C 1
ATOM 628 O O . LEU A 1 84 ? -21.628 10.896 -10.302 1.00 52.69 84 LEU A O 1
ATOM 632 N N . PRO A 1 85 ? -21.351 9.632 -8.448 1.00 55.06 85 PRO A N 1
ATOM 633 C CA . PRO A 1 85 ? -22.752 9.703 -8.073 1.00 55.06 85 PRO A CA 1
ATOM 634 C C . PRO A 1 85 ? -23.086 11.172 -7.808 1.00 55.06 85 PRO A C 1
ATOM 636 O O . PRO A 1 85 ? -22.360 11.865 -7.098 1.00 55.06 85 PRO A O 1
ATOM 639 N N . SER A 1 86 ? -24.138 11.662 -8.455 1.00 61.12 86 SER A N 1
ATOM 640 C CA . SER A 1 86 ? -24.753 12.930 -8.093 1.00 61.12 86 SER A CA 1
ATOM 641 C C . SER A 1 86 ? -25.222 12.808 -6.646 1.00 61.12 86 SER A C 1
ATOM 643 O O . SER A 1 86 ? -26.034 11.931 -6.353 1.00 61.12 86 SER A O 1
ATOM 645 N N . ASP A 1 87 ? -24.657 13.637 -5.767 1.00 60.94 87 ASP A N 1
ATOM 646 C CA . ASP A 1 87 ? -25.123 13.821 -4.393 1.00 60.94 87 ASP A CA 1
ATOM 647 C C . ASP A 1 87 ? -26.566 14.363 -4.439 1.00 60.94 87 ASP A C 1
ATOM 649 O O . ASP A 1 87 ? -26.764 15.573 -4.567 1.00 60.94 87 ASP A O 1
ATOM 653 N N . ASP A 1 88 ? -27.552 13.463 -4.388 1.00 50.75 88 ASP A N 1
ATOM 654 C CA . ASP A 1 88 ? -28.958 13.743 -4.054 1.00 50.75 88 ASP A CA 1
ATOM 655 C C . ASP A 1 88 ? -29.282 13.164 -2.666 1.00 50.75 88 ASP A C 1
ATOM 657 O O . ASP A 1 88 ? -28.985 11.965 -2.432 1.00 50.75 88 ASP A O 1
#